Protein AF-A0A9D4FM80-F1 (afdb_monomer)

Mean predicted aligned error: 8.89 Å

Radius of gyration: 14.69 Å; Cα contacts (8 Å, |Δi|>4): 34; chains: 1; bounding box: 28×40×30 Å

Solvent-accessible surface area (backbone atoms only — not comparable to full-atom values): 4096 Å² total; per-residue (Å²): 130,72,51,98,82,63,78,53,57,69,80,46,43,66,59,52,51,52,50,58,33,65,37,67,38,88,89,77,70,43,24,56,42,32,77,76,72,75,44,77,84,82,54,80,89,78,51,62,80,89,50,71,81,77,44,82,88,78,72,82,132

Structure (mmCIF, N/CA/C/O backbone):
data_AF-A0A9D4FM80-F1
#
_entry.id   AF-A0A9D4FM80-F1
#
loop_
_atom_site.group_PDB
_atom_site.id
_atom_site.type_symbol
_atom_site.label_atom_id
_atom_site.label_alt_id
_atom_site.label_comp_id
_atom_site.label_asym_id
_atom_site.label_entity_id
_atom_site.label_seq_id
_atom_site.pdbx_PDB_ins_code
_atom_site.Cartn_x
_atom_site.Cartn_y
_atom_site.Cartn_z
_atom_site.occupancy
_atom_site.B_iso_or_equiv
_atom_site.auth_seq_id
_atom_site.auth_comp_id
_atom_site.auth_asym_id
_atom_site.auth_atom_id
_atom_site.pdbx_PDB_model_num
ATOM 1 N N . MET A 1 1 ? 14.593 9.490 -2.675 1.00 65.25 1 MET A N 1
ATOM 2 C CA . MET A 1 1 ? 14.342 10.878 -2.223 1.00 65.25 1 MET A CA 1
ATOM 3 C C . MET A 1 1 ? 14.035 11.687 -3.465 1.00 65.25 1 MET A C 1
ATOM 5 O O . MET A 1 1 ? 14.679 11.450 -4.482 1.00 65.25 1 MET A O 1
ATOM 9 N N . ILE A 1 2 ? 13.041 12.572 -3.394 1.00 78.56 2 ILE A N 1
ATOM 10 C CA . ILE A 1 2 ? 12.672 13.453 -4.510 1.00 78.56 2 ILE A CA 1
ATOM 11 C C . ILE A 1 2 ? 13.900 14.301 -4.881 1.00 78.56 2 ILE A C 1
ATOM 13 O O . ILE A 1 2 ? 14.654 14.707 -3.995 1.00 78.56 2 ILE A O 1
ATOM 17 N N . ASN A 1 3 ? 14.142 14.502 -6.174 1.00 85.25 3 ASN A N 1
ATOM 18 C CA . ASN A 1 3 ? 15.319 15.219 -6.654 1.00 85.25 3 ASN A CA 1
ATOM 19 C C . ASN A 1 3 ? 15.245 16.727 -6.362 1.00 85.25 3 ASN A C 1
ATOM 21 O O . ASN A 1 3 ? 14.203 17.261 -5.988 1.00 85.25 3 ASN A O 1
ATOM 25 N N . GLU A 1 4 ? 16.357 17.437 -6.546 1.00 86.44 4 GLU A N 1
ATOM 26 C CA . GLU A 1 4 ? 16.441 18.883 -6.273 1.00 86.44 4 GLU A CA 1
ATOM 27 C C . GLU A 1 4 ? 15.449 19.704 -7.113 1.00 86.44 4 GLU A C 1
ATOM 29 O O . GLU A 1 4 ? 14.930 20.715 -6.648 1.00 86.44 4 GLU A O 1
ATOM 34 N N . ASN A 1 5 ? 15.111 19.215 -8.311 1.00 85.88 5 ASN A N 1
ATOM 35 C CA . ASN A 1 5 ? 14.151 19.838 -9.225 1.00 85.88 5 ASN A CA 1
ATOM 36 C C . ASN A 1 5 ? 12.686 19.472 -8.930 1.00 85.88 5 ASN A C 1
ATOM 38 O O . ASN A 1 5 ? 11.794 19.934 -9.639 1.00 85.88 5 ASN A O 1
ATOM 42 N N . GLN A 1 6 ? 12.436 18.634 -7.919 1.00 80.88 6 GLN A N 1
ATOM 43 C CA . GLN A 1 6 ? 11.118 18.154 -7.497 1.00 80.88 6 GLN A CA 1
ATOM 44 C C . GLN A 1 6 ? 10.241 17.610 -8.640 1.00 80.88 6 GLN A C 1
ATOM 46 O O . GLN A 1 6 ? 9.020 17.728 -8.591 1.00 80.88 6 GLN A O 1
ATOM 51 N N . ASN A 1 7 ? 10.841 17.019 -9.676 1.00 87.50 7 ASN A N 1
ATOM 52 C CA . ASN A 1 7 ? 10.114 16.589 -10.878 1.00 87.50 7 ASN A CA 1
ATOM 53 C C . ASN A 1 7 ? 9.884 15.074 -10.971 1.00 87.50 7 ASN A C 1
ATOM 55 O O . ASN A 1 7 ? 9.246 14.647 -11.919 1.00 87.50 7 ASN A O 1
ATOM 59 N N . ASN A 1 8 ? 10.397 14.299 -10.013 1.00 86.75 8 ASN A N 1
ATOM 60 C CA . ASN A 1 8 ? 10.309 12.836 -9.983 1.00 86.75 8 ASN A CA 1
ATOM 61 C C . ASN A 1 8 ? 9.400 12.324 -8.857 1.00 86.75 8 ASN A C 1
ATOM 63 O O . ASN A 1 8 ? 9.581 11.217 -8.360 1.00 86.75 8 ASN A O 1
ATOM 67 N N . TRP A 1 9 ? 8.491 13.160 -8.351 1.00 88.06 9 TRP A N 1
ATOM 68 C CA . TRP A 1 9 ? 7.585 12.783 -7.260 1.00 88.06 9 TRP A CA 1
ATOM 69 C C . TRP A 1 9 ? 6.573 11.714 -7.699 1.00 88.06 9 TRP A C 1
ATOM 71 O O . TRP A 1 9 ? 6.146 10.898 -6.884 1.00 88.06 9 TRP A O 1
ATOM 81 N N . ASP A 1 10 ? 6.220 11.728 -8.979 1.00 88.56 10 ASP A N 1
ATOM 82 C CA . ASP A 1 10 ? 5.330 10.804 -9.671 1.00 88.56 10 ASP A CA 1
ATOM 83 C C . ASP A 1 10 ? 5.887 9.378 -9.683 1.00 88.56 10 ASP A C 1
ATOM 85 O O . ASP A 1 10 ? 5.145 8.440 -9.407 1.00 88.56 10 ASP A O 1
ATOM 89 N N . GLU A 1 11 ? 7.202 9.214 -9.845 1.00 88.88 11 GLU A N 1
ATOM 90 C CA . GLU A 1 11 ? 7.874 7.906 -9.768 1.00 88.88 11 GLU A CA 1
ATOM 91 C C . GLU A 1 11 ? 7.699 7.213 -8.403 1.00 88.88 11 GLU A C 1
ATOM 93 O O . GLU A 1 11 ? 7.816 5.993 -8.289 1.00 88.88 11 GLU A O 1
ATOM 98 N N . TYR A 1 12 ? 7.421 7.976 -7.342 1.00 87.88 12 TYR A N 1
ATOM 99 C CA . TYR A 1 12 ? 7.204 7.438 -5.996 1.00 87.88 12 TYR A CA 1
ATOM 100 C C . TYR A 1 12 ? 5.726 7.257 -5.648 1.00 87.88 12 TYR A C 1
ATOM 102 O O . TYR A 1 12 ? 5.423 6.752 -4.56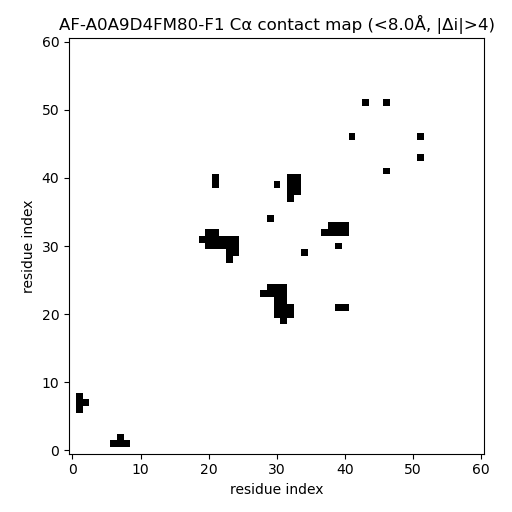1 1.00 87.88 12 TYR A O 1
ATOM 110 N N . LEU A 1 13 ? 4.807 7.672 -6.525 1.00 89.50 13 LEU A N 1
ATOM 111 C CA . LEU A 1 13 ? 3.378 7.664 -6.236 1.00 89.50 13 LEU A CA 1
ATOM 112 C C . LEU A 1 13 ? 2.859 6.239 -6.038 1.00 89.50 13 LEU A C 1
ATOM 114 O O . LEU A 1 13 ? 2.175 5.986 -5.047 1.00 89.50 13 LEU A O 1
ATOM 118 N N . ASP A 1 14 ? 3.258 5.309 -6.902 1.00 86.94 14 ASP A N 1
ATOM 119 C CA . ASP A 1 14 ? 2.833 3.907 -6.830 1.00 86.94 14 ASP A CA 1
ATOM 120 C C . ASP A 1 14 ? 3.283 3.259 -5.512 1.00 86.94 14 ASP A C 1
ATOM 122 O O . ASP A 1 14 ? 2.502 2.619 -4.803 1.00 86.94 14 ASP A O 1
ATOM 126 N N . GLY A 1 15 ? 4.530 3.517 -5.102 1.00 87.19 15 GLY A N 1
ATOM 127 C CA . GLY A 1 15 ? 5.062 3.046 -3.822 1.00 87.19 15 GLY A CA 1
ATOM 128 C C . GLY A 1 15 ? 4.361 3.675 -2.614 1.00 87.19 15 GLY A C 1
ATOM 129 O O . GLY A 1 15 ? 4.063 2.985 -1.635 1.00 87.19 15 GLY A O 1
ATOM 130 N N . ALA A 1 16 ? 4.062 4.976 -2.672 1.00 90.69 16 ALA A N 1
ATOM 131 C CA . ALA A 1 16 ? 3.344 5.681 -1.614 1.00 90.69 16 ALA A CA 1
ATOM 132 C C . ALA A 1 16 ? 1.890 5.197 -1.485 1.00 90.69 16 ALA A C 1
ATOM 134 O O . ALA A 1 16 ? 1.404 4.992 -0.369 1.00 90.69 16 ALA A O 1
ATOM 135 N N . LEU A 1 17 ? 1.213 4.968 -2.613 1.00 91.31 17 LEU A N 1
ATOM 136 C CA . LEU A 1 17 ? -0.149 4.449 -2.673 1.00 91.31 17 LEU A CA 1
ATOM 137 C C . LEU A 1 17 ? -0.217 3.032 -2.100 1.00 91.31 17 LEU A C 1
ATOM 139 O O . LEU A 1 17 ? -1.022 2.758 -1.206 1.00 91.31 17 LEU A O 1
ATOM 143 N N . PHE A 1 18 ? 0.688 2.156 -2.539 1.00 89.50 18 PHE A N 1
ATOM 144 C CA . PHE A 1 18 ? 0.805 0.803 -2.012 1.00 89.50 18 PHE A CA 1
ATOM 145 C C . PHE A 1 18 ? 1.053 0.800 -0.497 1.00 89.50 18 PHE A C 1
ATOM 147 O O . PHE A 1 18 ? 0.372 0.093 0.255 1.00 89.50 18 PHE A O 1
ATOM 154 N N . ALA A 1 19 ? 1.973 1.639 -0.013 1.00 90.06 19 ALA A N 1
ATOM 155 C CA . ALA A 1 19 ? 2.240 1.767 1.416 1.00 90.06 19 ALA A CA 1
ATOM 156 C C . ALA A 1 19 ? 0.994 2.234 2.183 1.00 90.06 19 ALA A C 1
ATOM 158 O O . ALA A 1 19 ? 0.686 1.708 3.251 1.00 90.06 19 ALA A O 1
ATOM 159 N N . GLN A 1 20 ? 0.232 3.180 1.635 1.00 92.25 20 GLN A N 1
ATOM 160 C CA . GLN A 1 20 ? -0.968 3.698 2.283 1.00 92.25 20 GLN A CA 1
ATOM 161 C C . GLN A 1 20 ? -2.103 2.665 2.352 1.00 92.25 20 GLN A C 1
ATOM 163 O O . GLN A 1 20 ? -2.832 2.633 3.348 1.00 92.25 20 GLN A O 1
ATOM 168 N N . HIS A 1 21 ? -2.239 1.813 1.332 1.00 91.00 21 HIS A N 1
ATOM 169 C CA . HIS A 1 21 ? -3.240 0.743 1.277 1.00 91.00 21 HIS A CA 1
ATOM 170 C C . HIS A 1 21 ? -2.907 -0.461 2.164 1.00 91.00 21 HIS A C 1
ATOM 172 O O . HIS A 1 21 ? -3.815 -1.127 2.666 1.00 91.00 21 HIS A O 1
ATOM 178 N N . THR A 1 22 ? -1.621 -0.733 2.380 1.00 89.81 22 THR A N 1
ATOM 179 C CA . THR A 1 22 ? -1.143 -1.854 3.207 1.00 89.81 22 THR A CA 1
ATOM 180 C C . THR A 1 22 ? -0.852 -1.456 4.652 1.00 89.81 22 THR A C 1
ATOM 182 O O . THR A 1 22 ? -0.779 -2.310 5.533 1.00 89.81 22 THR A O 1
ATOM 185 N N . LYS A 1 23 ? -0.750 -0.157 4.947 1.00 90.44 23 LYS A N 1
ATOM 186 C CA . LYS A 1 23 ? -0.591 0.349 6.31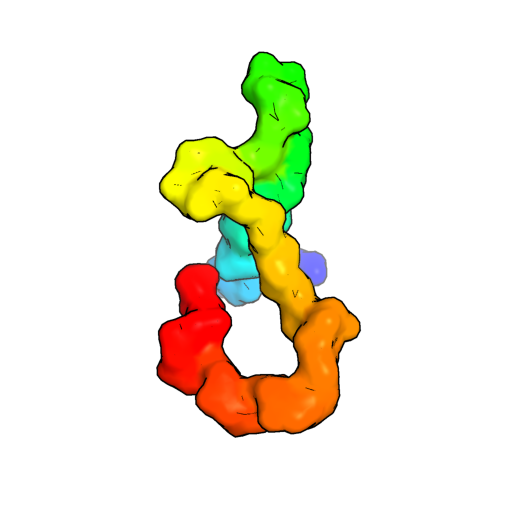0 1.00 90.44 23 LYS A CA 1
ATOM 187 C C . LYS A 1 23 ? -1.883 0.201 7.106 1.00 90.44 23 LYS A C 1
ATOM 189 O O . LYS A 1 23 ? -2.974 0.520 6.640 1.00 90.44 23 LYS A O 1
ATOM 194 N N . ARG A 1 24 ? -1.756 -0.209 8.368 1.00 90.62 24 ARG A N 1
ATOM 195 C CA . ARG A 1 24 ? -2.870 -0.219 9.320 1.00 90.62 24 ARG A CA 1
ATOM 196 C C . ARG A 1 24 ? -3.261 1.213 9.680 1.00 90.62 24 ARG A C 1
ATOM 198 O O . ARG A 1 24 ? -2.445 1.965 10.216 1.00 90.62 24 ARG A O 1
ATOM 205 N N . HIS A 1 25 ? -4.506 1.592 9.406 1.00 90.50 25 HIS A N 1
ATOM 206 C CA . HIS A 1 25 ? -5.006 2.924 9.744 1.00 90.50 25 HIS A CA 1
ATOM 207 C C . HIS A 1 25 ? -5.431 2.970 11.213 1.00 90.50 25 HIS A C 1
ATOM 209 O O . HIS A 1 25 ? -5.980 2.013 11.759 1.00 90.50 25 HIS A O 1
ATOM 215 N N . SER A 1 26 ? -5.154 4.084 11.890 1.00 90.12 26 SER A N 1
ATOM 216 C CA . SER A 1 26 ? -5.408 4.222 13.330 1.00 90.12 26 SER A CA 1
ATOM 217 C C . SER A 1 26 ? -6.897 4.291 13.677 1.00 90.12 26 SER A C 1
ATOM 219 O O . SER A 1 26 ? -7.260 3.893 14.787 1.00 90.12 26 SER A O 1
ATOM 221 N N . SER A 1 27 ? -7.727 4.765 12.744 1.00 91.44 27 SER A N 1
ATOM 222 C CA . SER A 1 27 ? -9.182 4.901 12.868 1.00 91.44 27 SER A CA 1
ATOM 223 C C . SER A 1 27 ? -9.895 3.550 12.832 1.00 91.44 27 SER A C 1
ATOM 225 O O . SER A 1 27 ? -10.681 3.251 13.723 1.00 91.44 27 SER A O 1
ATOM 227 N N . THR A 1 28 ? -9.589 2.716 11.837 1.00 89.50 28 THR A N 1
ATOM 228 C CA . THR A 1 28 ? -10.249 1.419 11.625 1.00 89.50 28 THR A CA 1
ATOM 229 C C . THR A 1 28 ? -9.504 0.255 12.265 1.00 89.50 28 THR A C 1
ATOM 231 O O . THR A 1 28 ? -10.090 -0.804 12.437 1.00 89.50 28 THR A O 1
ATOM 234 N N . LYS A 1 29 ? -8.222 0.424 12.622 1.00 90.94 29 LYS A N 1
ATOM 235 C CA . LYS A 1 29 ? -7.309 -0.648 13.074 1.00 90.94 29 LYS A CA 1
ATOM 236 C C . LYS A 1 29 ? -7.052 -1.741 12.032 1.00 90.94 29 LYS A C 1
ATOM 238 O O . LYS A 1 29 ? -6.348 -2.702 12.337 1.00 90.94 29 LYS A O 1
ATOM 243 N N . PHE A 1 30 ? -7.522 -1.557 10.802 1.00 88.75 30 PHE A N 1
ATOM 244 C CA . PHE A 1 30 ? -7.317 -2.464 9.678 1.00 88.75 30 PHE A CA 1
ATOM 245 C C . PHE A 1 30 ? -6.568 -1.758 8.547 1.00 88.75 30 PHE A C 1
ATOM 247 O O . PHE A 1 30 ? -6.423 -0.531 8.544 1.00 88.75 30 PHE A O 1
ATOM 254 N N . THR A 1 31 ? -6.039 -2.538 7.610 1.00 90.69 31 THR A N 1
ATOM 255 C CA . THR A 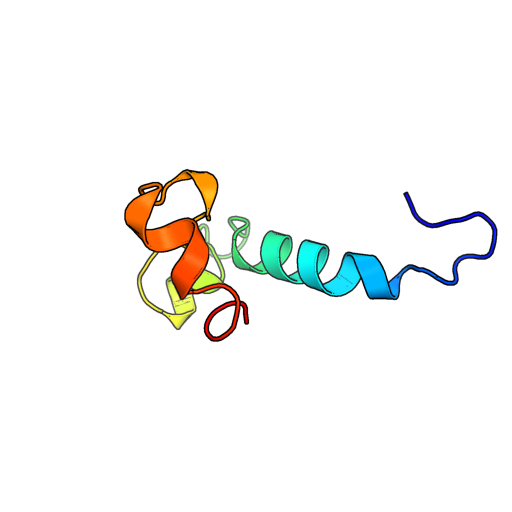1 31 ? -5.459 -2.000 6.377 1.00 90.69 31 THR A CA 1
ATOM 256 C C . THR A 1 31 ? -6.594 -1.709 5.388 1.00 90.69 31 THR A C 1
ATOM 258 O O . THR A 1 31 ? -7.559 -2.479 5.337 1.00 90.69 31 THR A O 1
ATOM 261 N N . PRO A 1 32 ? -6.533 -0.617 4.605 1.00 91.25 32 PRO A N 1
ATOM 262 C CA . PRO A 1 32 ? -7.521 -0.369 3.555 1.00 91.25 32 PRO A CA 1
ATOM 263 C C . PRO A 1 32 ? -7.689 -1.556 2.602 1.00 91.25 32 PRO A C 1
ATOM 265 O O . PRO A 1 32 ? -8.812 -1.907 2.252 1.00 91.25 32 PRO A O 1
ATOM 268 N N . PHE A 1 33 ? -6.589 -2.226 2.250 1.00 89.94 33 PHE A N 1
ATOM 269 C CA . PHE A 1 33 ? -6.611 -3.409 1.392 1.00 89.94 33 PHE A CA 1
ATOM 270 C C . PHE A 1 33 ? -7.442 -4.559 1.992 1.00 89.94 33 PHE A C 1
ATOM 272 O O . PHE A 1 33 ? -8.274 -5.143 1.299 1.00 89.94 33 PHE A O 1
ATOM 279 N N . PHE A 1 34 ? -7.299 -4.820 3.297 1.00 91.00 34 PHE A N 1
ATOM 280 C CA . PHE A 1 34 ? -8.086 -5.838 3.999 1.00 91.00 34 PHE A CA 1
ATOM 281 C C . PHE A 1 34 ? -9.586 -5.532 3.992 1.00 91.00 34 PHE A C 1
ATOM 283 O O . P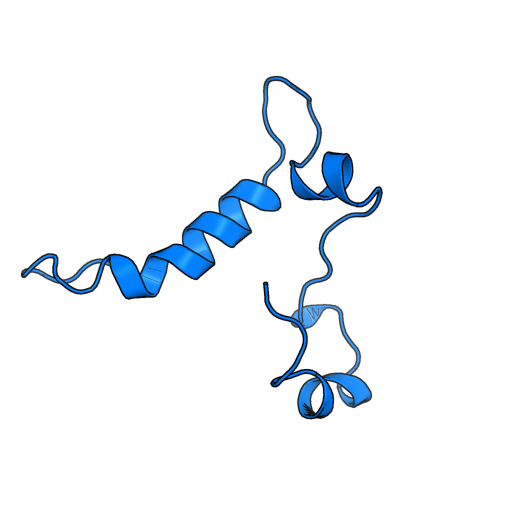HE A 1 34 ? -10.399 -6.438 3.840 1.00 91.00 34 PHE A O 1
ATOM 290 N N . LEU A 1 35 ? -9.965 -4.259 4.110 1.00 90.56 35 LEU A N 1
ATOM 291 C CA . LEU A 1 35 ? -11.373 -3.857 4.097 1.00 90.56 35 LEU A CA 1
ATOM 292 C C . LEU A 1 35 ? -12.024 -4.005 2.714 1.00 90.56 35 LEU A C 1
ATOM 294 O O . LEU A 1 35 ? -13.223 -4.254 2.641 1.00 90.56 35 LEU A O 1
ATOM 298 N N . LEU A 1 36 ? -11.252 -3.850 1.635 1.00 91.19 36 LEU A N 1
ATOM 299 C CA . LEU A 1 36 ? -11.756 -3.936 0.262 1.00 91.19 36 LEU A CA 1
ATOM 300 C C . LEU A 1 36 ? -11.817 -5.376 -0.255 1.00 91.19 36 LEU A C 1
ATOM 302 O O . LEU A 1 36 ? -12.798 -5.757 -0.888 1.00 91.19 36 LEU A O 1
ATOM 306 N N . TYR A 1 37 ? -10.779 -6.169 0.012 1.00 90.31 37 TYR A N 1
ATOM 307 C CA . TYR A 1 37 ? -10.609 -7.495 -0.591 1.00 90.31 37 TYR A CA 1
ATOM 308 C C . TYR A 1 37 ? -10.756 -8.653 0.402 1.00 90.31 37 TYR A C 1
ATOM 310 O O . TYR A 1 37 ? -10.763 -9.811 -0.006 1.00 90.31 37 TYR A O 1
ATOM 318 N N . GLY A 1 38 ? -10.868 -8.373 1.704 1.00 88.50 38 GLY A N 1
ATOM 319 C CA . GLY A 1 38 ? -11.021 -9.400 2.740 1.00 88.50 38 GLY A CA 1
ATOM 320 C C . GLY A 1 38 ? -9.745 -10.191 3.062 1.00 88.50 38 GLY A C 1
ATOM 321 O O . GLY A 1 38 ? -9.815 -11.170 3.801 1.00 88.50 38 GLY A O 1
ATOM 322 N N . GLY A 1 39 ? -8.584 -9.784 2.540 1.00 87.38 39 GLY A N 1
ATOM 323 C CA . GLY A 1 39 ? -7.279 -10.403 2.796 1.00 87.38 39 GLY A CA 1
ATOM 324 C C . GLY A 1 39 ? -6.164 -9.363 2.903 1.00 87.38 39 GLY A C 1
ATOM 325 O O . GLY A 1 39 ? -6.344 -8.222 2.489 1.00 87.38 39 GLY A O 1
ATOM 326 N N . GLU A 1 40 ? -5.020 -9.726 3.487 1.00 86.56 40 GLU A N 1
ATOM 327 C CA . GLU A 1 40 ? -3.839 -8.851 3.496 1.00 86.56 40 GLU A CA 1
ATOM 328 C C . GLU A 1 40 ? -3.111 -8.894 2.143 1.00 86.56 40 GLU A C 1
ATOM 330 O O . GLU A 1 40 ? -3.167 -9.893 1.424 1.00 86.56 40 GLU A O 1
ATOM 335 N N . ALA A 1 41 ? -2.441 -7.797 1.781 1.00 85.62 41 ALA A N 1
ATOM 336 C CA . ALA A 1 41 ? -1.670 -7.734 0.545 1.00 85.62 41 ALA A CA 1
ATOM 337 C C . ALA A 1 41 ? -0.472 -8.690 0.613 1.00 85.62 41 ALA A C 1
ATOM 339 O O . ALA A 1 41 ? 0.251 -8.718 1.610 1.00 85.62 41 ALA A O 1
ATOM 340 N N . VAL A 1 42 ? -0.254 -9.453 -0.458 1.00 85.62 42 VAL A N 1
ATOM 341 C CA . VAL A 1 42 ? 0.879 -10.376 -0.575 1.00 85.62 42 VAL A CA 1
ATOM 342 C C . VAL A 1 42 ? 2.060 -9.638 -1.186 1.00 85.62 42 VAL A C 1
ATOM 344 O O . VAL A 1 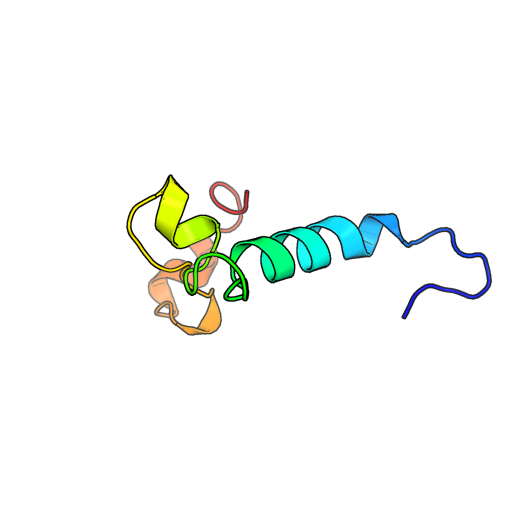42 ? 1.952 -9.057 -2.265 1.00 85.62 42 VAL A O 1
ATOM 347 N N . TYR A 1 43 ? 3.200 -9.676 -0.505 1.00 83.88 43 TYR A N 1
ATOM 348 C CA . TYR A 1 43 ? 4.424 -9.073 -1.010 1.00 83.88 43 TYR A CA 1
ATOM 349 C C . TYR A 1 43 ? 5.124 -10.032 -1.983 1.00 83.88 43 TYR A C 1
ATOM 351 O O . TYR A 1 43 ? 5.179 -11.236 -1.715 1.00 83.88 43 TYR A O 1
ATOM 359 N N . PRO A 1 44 ? 5.751 -9.531 -3.063 1.00 80.38 44 PRO A N 1
ATOM 360 C CA . PRO A 1 44 ? 6.540 -10.369 -3.969 1.00 80.38 44 PRO A CA 1
ATOM 361 C C . PRO A 1 44 ? 7.642 -11.183 -3.269 1.00 80.38 44 PRO A C 1
ATOM 363 O O . PRO A 1 44 ? 7.995 -12.263 -3.728 1.00 80.38 44 PRO A O 1
ATOM 366 N N . SER A 1 45 ? 8.148 -10.706 -2.125 1.00 81.12 45 SER A N 1
ATOM 367 C CA . SER A 1 45 ? 9.124 -11.412 -1.281 1.00 81.12 45 SER A CA 1
ATOM 368 C C . SER A 1 45 ? 8.566 -12.648 -0.567 1.00 81.12 45 SER A C 1
ATOM 370 O O . SER A 1 45 ? 9.335 -13.499 -0.129 1.00 81.12 45 SER A O 1
ATOM 372 N N . GLN A 1 46 ? 7.244 -12.749 -0.426 1.00 81.00 46 GLN A N 1
ATOM 373 C CA . GLN A 1 46 ? 6.565 -13.882 0.203 1.00 81.00 46 GLN A CA 1
ATOM 374 C C . GLN A 1 46 ? 6.172 -14.959 -0.817 1.00 81.00 46 GLN A C 1
ATOM 376 O O . GLN A 1 46 ? 5.706 -16.030 -0.427 1.00 81.00 46 GLN A O 1
ATOM 381 N N . LEU A 1 47 ? 6.344 -14.688 -2.115 1.00 81.00 47 LEU A N 1
ATOM 382 C CA . LEU A 1 47 ? 6.007 -15.620 -3.181 1.00 81.00 47 LEU A CA 1
ATOM 383 C C . LEU A 1 47 ? 7.184 -16.564 -3.481 1.00 81.00 47 LEU A C 1
ATOM 385 O O . LEU A 1 47 ? 8.339 -16.134 -3.500 1.00 81.00 47 LEU A O 1
ATOM 389 N N . PRO A 1 48 ? 6.916 -17.851 -3.767 1.00 79.25 48 PRO A N 1
ATOM 390 C CA . PRO A 1 48 ? 7.939 -18.767 -4.252 1.00 79.25 48 PRO A CA 1
ATOM 391 C C . PRO A 1 48 ? 8.560 -18.279 -5.575 1.00 79.25 48 PRO A C 1
ATOM 393 O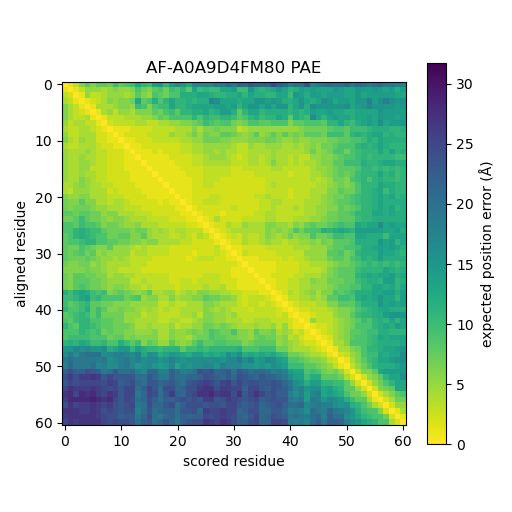 O . PRO A 1 48 ? 7.842 -17.721 -6.411 1.00 79.25 48 PRO A O 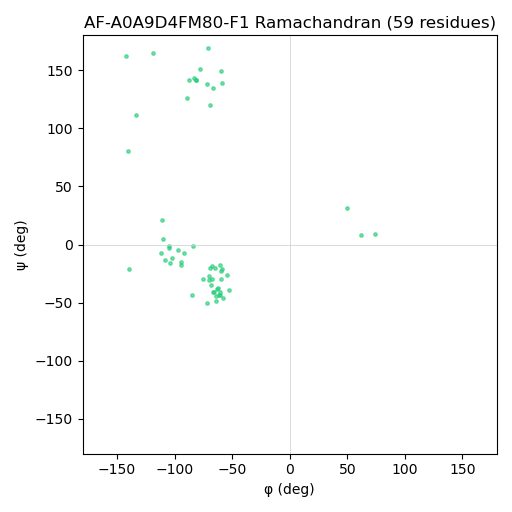1
ATOM 396 N N . PRO A 1 49 ? 9.846 -18.586 -5.842 1.00 72.06 49 PRO A N 1
ATOM 397 C CA . PRO A 1 49 ? 10.550 -18.167 -7.061 1.00 72.06 49 PRO A CA 1
ATOM 398 C C . PRO A 1 49 ? 9.913 -18.688 -8.360 1.00 72.06 49 PRO A C 1
ATOM 400 O O . PRO A 1 49 ? 10.151 -18.145 -9.434 1.00 72.06 49 PRO A O 1
ATOM 403 N N . ALA A 1 50 ? 9.063 -19.717 -8.268 1.00 71.69 50 ALA A N 1
ATOM 404 C CA . ALA A 1 50 ? 8.285 -20.241 -9.388 1.00 71.69 50 ALA A CA 1
ATOM 405 C C . ALA A 1 50 ? 7.246 -19.243 -9.939 1.00 71.69 50 ALA A C 1
ATOM 407 O O . ALA A 1 50 ? 6.812 -19.391 -11.077 1.00 71.69 50 ALA A O 1
ATOM 408 N N . PHE A 1 51 ? 6.856 -18.231 -9.158 1.00 61.41 51 PHE A N 1
ATOM 409 C CA . PHE A 1 51 ? 5.854 -17.241 -9.557 1.00 61.41 51 PHE A CA 1
ATOM 410 C C . PHE A 1 51 ? 6.466 -15.891 -9.950 1.00 61.41 51 PHE A C 1
ATOM 412 O O . PHE A 1 51 ? 5.821 -15.116 -10.641 1.00 61.41 51 PHE A O 1
ATOM 419 N N . THR A 1 52 ? 7.724 -15.611 -9.604 1.00 58.50 52 THR A N 1
ATOM 420 C CA . THR A 1 52 ? 8.338 -14.276 -9.746 1.00 58.50 52 THR A CA 1
ATOM 421 C C . THR A 1 52 ? 8.538 -13.823 -11.200 1.00 58.50 52 THR A C 1
ATOM 423 O O . THR A 1 52 ? 8.687 -12.632 -11.441 1.00 58.50 52 THR A O 1
ATOM 426 N N . GLY A 1 53 ? 8.514 -14.742 -12.174 1.00 54.69 53 GLY A N 1
ATOM 427 C CA . GLY A 1 53 ? 8.698 -14.429 -13.600 1.00 54.69 53 GLY A CA 1
ATOM 428 C C . GLY A 1 53 ? 7.423 -14.393 -14.452 1.00 54.69 53 GLY A C 1
ATOM 429 O O . GLY A 1 53 ? 7.487 -13.949 -15.590 1.00 54.69 53 GLY A O 1
ATOM 430 N N . ALA A 1 54 ? 6.279 -14.861 -13.939 1.00 49.91 54 ALA A N 1
ATOM 431 C CA . ALA A 1 54 ? 5.054 -15.032 -14.737 1.00 49.91 54 ALA A CA 1
ATOM 432 C C . ALA A 1 54 ? 3.940 -14.021 -14.411 1.00 49.91 54 ALA A C 1
ATOM 434 O O . ALA A 1 54 ? 2.986 -13.907 -15.173 1.00 49.91 54 ALA A O 1
ATOM 435 N N . VAL A 1 55 ? 4.044 -13.289 -13.294 1.00 54.66 55 VAL A N 1
ATOM 436 C CA . VAL A 1 55 ? 3.028 -12.304 -12.858 1.00 54.66 55 VAL A CA 1
ATOM 437 C C . VAL A 1 55 ? 3.442 -10.846 -13.079 1.00 54.66 55 VAL A C 1
ATOM 439 O O . VAL A 1 55 ? 2.637 -9.955 -12.812 1.00 54.66 55 VAL A O 1
ATOM 442 N N . CYS A 1 56 ? 4.654 -10.598 -13.596 1.00 48.28 56 CYS A N 1
ATOM 443 C CA . CYS A 1 56 ? 5.188 -9.247 -13.819 1.00 48.28 56 CYS A CA 1
ATOM 444 C C . CYS A 1 56 ? 4.332 -8.373 -14.754 1.00 48.28 56 CYS A C 1
ATOM 446 O O . CYS A 1 56 ? 4.419 -7.157 -14.640 1.00 48.28 56 CYS A O 1
ATOM 448 N N . ASP A 1 57 ? 3.472 -8.961 -15.596 1.00 50.50 57 ASP A N 1
ATOM 449 C CA . ASP A 1 57 ? 2.688 -8.216 -16.593 1.00 50.50 57 ASP A CA 1
ATOM 450 C C . ASP A 1 57 ? 1.182 -8.136 -16.303 1.00 50.50 57 ASP A C 1
ATOM 452 O O . ASP A 1 57 ? 0.422 -7.671 -17.152 1.00 50.50 57 ASP A O 1
ATOM 456 N N . THR A 1 58 ? 0.674 -8.629 -15.166 1.00 52.56 58 THR A N 1
ATOM 457 C CA . THR A 1 58 ? -0.798 -8.673 -14.999 1.00 52.56 58 THR A CA 1
ATOM 458 C C . THR A 1 58 ? -1.329 -8.299 -13.627 1.00 52.56 58 THR A C 1
ATOM 460 O O . THR A 1 58 ? -2.488 -7.901 -13.545 1.00 52.56 58 THR A O 1
ATOM 463 N N . ILE A 1 59 ? -0.550 -8.358 -12.545 1.00 49.28 59 ILE A N 1
ATOM 464 C CA . ILE A 1 59 ? -1.075 -7.965 -11.227 1.00 49.28 59 ILE A CA 1
ATOM 465 C C . ILE A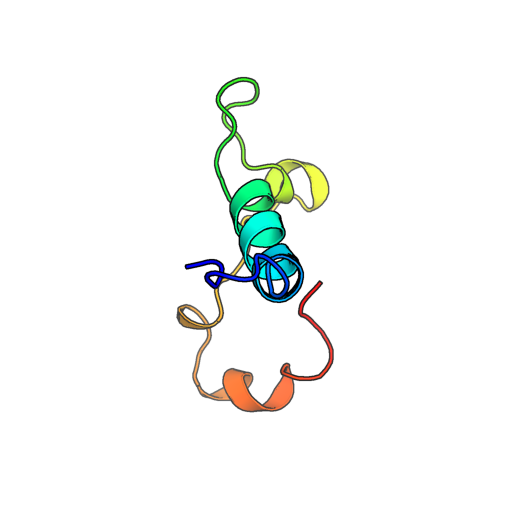 1 59 ? -0.012 -7.194 -10.450 1.00 49.28 59 ILE A C 1
ATOM 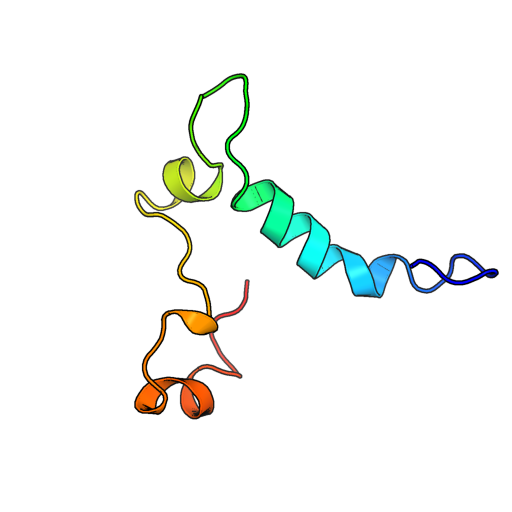467 O O . ILE A 1 59 ? 0.648 -7.723 -9.561 1.00 49.28 59 ILE A O 1
ATOM 471 N N . VAL A 1 60 ? 0.112 -5.911 -10.776 1.00 40.12 60 VAL A N 1
ATOM 472 C CA . VAL A 1 60 ? 0.398 -4.871 -9.786 1.00 40.12 60 VAL A CA 1
ATOM 473 C C . VAL A 1 60 ? -0.584 -3.746 -10.102 1.00 40.12 60 VAL A C 1
ATOM 475 O O . VAL A 1 60 ? -0.562 -3.196 -11.199 1.00 40.12 60 VAL A O 1
ATOM 478 N N . ILE A 1 61 ? -1.534 -3.544 -9.192 1.00 43.34 61 ILE A N 1
ATOM 479 C CA . ILE A 1 61 ? -2.522 -2.456 -9.221 1.00 43.34 61 ILE A CA 1
ATOM 480 C C . ILE A 1 61 ? -1.806 -1.140 -8.932 1.00 43.34 61 ILE A C 1
ATOM 482 O O . ILE A 1 61 ? -0.924 -1.181 -8.041 1.00 43.34 61 ILE A O 1
#

Sequence (61 aa):
MINENQNNWDEYLDGALFAQHTKRHSSTKFTPFFLLYGGEAVYPSQLPPAFTGAVCDTIVI

InterPro domains:
  IPR036397 Ribonuclease H superfamily [G3DSA:3.30.420.10] (1-52)

Secondary structure (DSSP, 8-state):
---TT---SGGGHHHHHHHHHHSPPTTTSS-HHHHHHSSPPPPGGGS-TTTTTTSTTT---

pLDDT: mean 80.21, std 14.73, range [40.12, 92.25]

Foldseek 3Di:
DQDPVNPCVVVCVLVVVVCQQQDQDPVVSHGVVCVPPVDHDDDLVNDDPVCNPPCPPPDDD

Organism: Dreissena polymorpha (NCBI:txid45954)

Nearest PDB structures (foldseek):
  6rny-assembly1_L  TM=8.575E-01  e=3.133E-01  Human spumaretrovirus
  3s3n-assembly1_B-2  TM=8.484E-01  e=7.096E-01  Human spumaretrovirus
  3s3o-assembly1_B-2  TM=8.806E-01  e=9.975E-01  Human spumaretrovirus
  6rny-assembly1_P  TM=7.548E-01  e=9.318E-01  Human spumaretrovirus
  2x74-assembly3_F  TM=7.835E-01  e=1.402E+00  Human spumaretrovirus